Protein AF-A0A1V1NQ96-F1 (afdb_monomer_lite)

Structure (mmCIF, N/CA/C/O backbone):
data_AF-A0A1V1NQ96-F1
#
_entry.id   AF-A0A1V1NQ96-F1
#
loop_
_atom_site.group_PDB
_atom_site.id
_atom_site.type_symbol
_atom_site.label_atom_id
_atom_site.label_alt_id
_atom_site.label_comp_id
_atom_site.label_asym_id
_atom_site.label_entity_id
_atom_site.label_seq_id
_atom_site.pdbx_PDB_ins_code
_atom_site.Cartn_x
_atom_site.Cartn_y
_atom_site.Cartn_z
_atom_site.occupancy
_atom_site.B_iso_or_equiv
_atom_site.auth_seq_id
_atom_site.auth_comp_id
_atom_site.auth_asym_id
_atom_site.auth_atom_id
_atom_site.pdbx_PDB_model_num
ATOM 1 N N . GLU A 1 1 ? 34.947 -6.333 -47.080 1.00 51.53 1 GLU A N 1
ATOM 2 C CA . GLU A 1 1 ? 35.188 -4.931 -46.714 1.00 51.53 1 GLU A CA 1
ATOM 3 C C . GLU A 1 1 ? 33.832 -4.324 -46.442 1.00 51.53 1 GLU A C 1
ATOM 5 O O . GLU A 1 1 ? 33.007 -4.299 -47.349 1.00 51.53 1 GLU A O 1
ATOM 10 N N . ASP A 1 2 ? 33.576 -4.013 -45.178 1.00 55.53 2 ASP A N 1
ATOM 11 C CA . ASP A 1 2 ? 32.461 -3.158 -44.786 1.00 55.53 2 ASP A CA 1
ATOM 12 C C . ASP A 1 2 ? 32.800 -1.741 -45.265 1.00 55.53 2 ASP A C 1
ATOM 14 O O . ASP A 1 2 ? 33.914 -1.268 -45.023 1.00 55.53 2 ASP A O 1
ATOM 18 N N . VAL A 1 3 ? 31.903 -1.128 -46.036 1.00 62.19 3 VAL A N 1
ATOM 19 C CA . VAL A 1 3 ? 32.160 0.176 -46.662 1.00 62.19 3 VAL A CA 1
ATOM 20 C C . VAL A 1 3 ? 32.166 1.308 -45.622 1.00 62.19 3 VAL A C 1
ATOM 22 O O . VAL A 1 3 ? 32.776 2.343 -45.884 1.00 62.19 3 VAL A O 1
ATOM 25 N N . ASP A 1 4 ? 31.658 1.033 -44.412 1.00 65.06 4 ASP A N 1
ATOM 26 C CA . ASP A 1 4 ? 31.426 2.000 -43.331 1.00 65.06 4 ASP A CA 1
ATOM 27 C C . ASP A 1 4 ? 32.180 1.631 -42.035 1.00 65.06 4 ASP A C 1
ATOM 29 O O . ASP A 1 4 ? 31.856 2.085 -40.940 1.00 65.06 4 ASP A O 1
ATOM 33 N N . ALA A 1 5 ? 33.245 0.823 -42.129 1.00 60.41 5 ALA A N 1
ATOM 34 C CA . ALA A 1 5 ? 33.970 0.265 -40.975 1.00 60.41 5 ALA A CA 1
ATOM 35 C C . ALA A 1 5 ? 34.583 1.299 -39.992 1.00 60.41 5 ALA A C 1
ATOM 37 O O . ALA A 1 5 ? 35.095 0.915 -38.938 1.00 60.41 5 A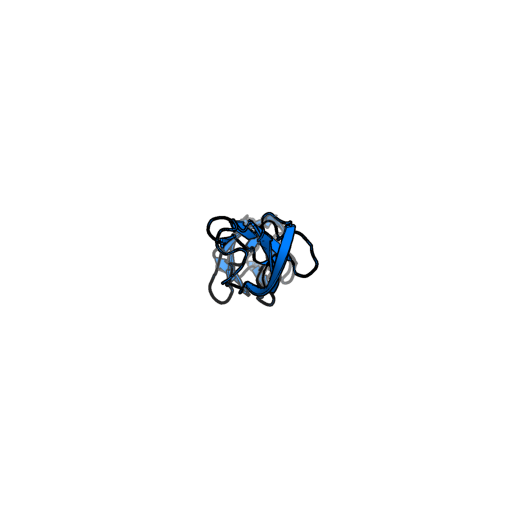LA A O 1
ATOM 38 N N . ASN A 1 6 ? 34.558 2.593 -40.332 1.00 67.44 6 ASN A N 1
ATOM 39 C CA . ASN A 1 6 ? 35.049 3.705 -39.512 1.00 67.44 6 ASN A CA 1
ATOM 40 C C . ASN A 1 6 ? 33.939 4.679 -39.080 1.00 67.44 6 ASN A C 1
ATOM 42 O O . ASN A 1 6 ? 34.246 5.738 -38.519 1.00 67.44 6 ASN A O 1
ATOM 46 N N . ASP A 1 7 ? 32.676 4.342 -39.329 1.00 75.06 7 ASP A N 1
ATOM 47 C CA . ASP A 1 7 ? 31.560 5.203 -38.983 1.00 75.06 7 ASP A CA 1
ATOM 48 C C . ASP A 1 7 ? 31.329 5.217 -37.474 1.00 75.06 7 ASP A C 1
ATOM 50 O O . ASP A 1 7 ? 31.315 4.201 -36.772 1.00 75.06 7 ASP A O 1
ATOM 54 N N . ILE A 1 8 ? 31.162 6.430 -36.953 1.00 82.06 8 ILE A N 1
ATOM 55 C CA . ILE A 1 8 ? 30.761 6.631 -35.565 1.00 82.06 8 ILE A CA 1
ATOM 56 C C . ILE A 1 8 ? 29.252 6.449 -35.510 1.00 82.06 8 ILE A C 1
ATOM 58 O O . ILE A 1 8 ? 28.512 7.310 -35.979 1.00 82.06 8 ILE A O 1
ATOM 62 N N . LEU A 1 9 ? 28.816 5.349 -34.904 1.00 90.69 9 LEU A N 1
ATOM 63 C CA . LEU A 1 9 ? 27.402 5.074 -34.692 1.00 90.69 9 LEU A CA 1
ATOM 64 C C . LEU A 1 9 ? 26.866 5.846 -33.485 1.00 90.69 9 LEU A C 1
ATOM 66 O O . LEU A 1 9 ? 27.439 5.801 -32.391 1.00 90.69 9 LEU A O 1
ATOM 70 N N . THR A 1 10 ? 25.720 6.492 -33.672 1.00 93.06 10 THR A N 1
ATOM 71 C CA . THR A 1 10 ? 24.920 7.048 -32.581 1.00 93.06 10 THR A CA 1
ATOM 72 C C . THR A 1 10 ? 23.837 6.049 -32.200 1.00 93.06 10 THR A C 1
ATOM 74 O O . THR A 1 10 ? 23.111 5.553 -33.056 1.00 93.06 10 THR A O 1
ATOM 77 N N . TYR A 1 11 ? 23.714 5.754 -30.905 1.00 96.12 11 TYR A N 1
ATOM 78 C CA . TYR A 1 11 ? 22.700 4.834 -30.393 1.00 96.12 11 TYR A CA 1
ATOM 79 C C . TYR A 1 11 ? 21.583 5.596 -29.690 1.00 96.12 11 TYR A C 1
ATOM 81 O O . TYR A 1 11 ? 21.837 6.453 -28.843 1.00 96.12 11 TYR A O 1
ATOM 89 N N . THR A 1 12 ? 20.342 5.231 -29.977 1.00 96.94 12 THR A N 1
ATOM 90 C CA . THR A 1 12 ? 19.158 5.722 -29.265 1.00 96.94 12 THR A CA 1
ATOM 91 C C . THR A 1 12 ? 18.282 4.553 -28.832 1.00 96.94 12 THR A C 1
ATOM 93 O O . THR A 1 12 ? 18.395 3.448 -29.363 1.00 96.94 12 THR A O 1
ATOM 96 N N . ALA A 1 13 ? 17.421 4.781 -27.842 1.00 98.19 13 ALA A N 1
ATOM 97 C CA . ALA A 1 13 ? 16.466 3.787 -27.374 1.00 98.19 13 ALA A CA 1
ATOM 98 C C . ALA A 1 13 ? 15.083 4.418 -27.192 1.00 98.19 13 ALA A C 1
ATOM 100 O O . ALA A 1 13 ? 14.955 5.525 -26.668 1.00 98.19 13 ALA A O 1
ATOM 101 N N . THR A 1 14 ? 14.057 3.698 -27.631 1.00 98.50 14 THR A N 1
ATOM 102 C CA . THR A 1 14 ? 12.637 4.061 -27.528 1.00 98.50 14 THR A CA 1
ATOM 103 C C . THR A 1 14 ? 11.829 2.819 -27.168 1.00 98.50 14 THR A C 1
ATOM 105 O O . THR A 1 14 ? 12.359 1.709 -27.132 1.00 98.50 14 THR A O 1
ATOM 108 N N . LEU A 1 15 ? 10.543 2.979 -26.885 1.00 98.44 15 LEU A N 1
ATOM 109 C CA . LEU A 1 15 ? 9.617 1.854 -26.881 1.00 98.44 15 LEU A CA 1
ATOM 110 C C . LEU A 1 15 ? 9.359 1.386 -28.318 1.00 98.44 15 LEU A C 1
ATOM 112 O O . LEU A 1 15 ? 9.429 2.175 -29.259 1.00 98.44 15 LEU A O 1
ATOM 116 N N . THR A 1 16 ? 8.997 0.117 -28.510 1.00 98.19 16 THR A N 1
ATOM 117 C CA . THR A 1 16 ? 8.743 -0.444 -29.856 1.00 98.19 16 THR A CA 1
ATOM 118 C C . THR A 1 16 ? 7.587 0.228 -30.606 1.00 98.19 16 THR A C 1
ATOM 120 O O . THR A 1 16 ? 7.507 0.139 -31.830 1.00 98.19 16 THR A O 1
ATOM 123 N N . ASN A 1 17 ? 6.709 0.942 -29.895 1.00 96.62 17 ASN A N 1
ATOM 124 C CA . ASN A 1 17 ? 5.643 1.767 -30.473 1.00 96.62 17 ASN A CA 1
ATOM 125 C C . ASN A 1 17 ? 6.098 3.191 -30.865 1.00 96.62 17 ASN A C 1
ATOM 127 O O . ASN A 1 17 ? 5.273 3.986 -31.308 1.00 96.62 17 ASN A O 1
ATOM 131 N N . GLY A 1 18 ? 7.384 3.515 -30.700 1.00 95.94 18 GLY A N 1
ATOM 132 C CA . GLY A 1 18 ? 7.978 4.816 -31.009 1.00 95.94 18 GLY A CA 1
ATOM 133 C C . GLY A 1 18 ? 7.888 5.854 -29.885 1.00 95.94 18 GLY A C 1
ATOM 134 O O . GLY A 1 18 ? 8.416 6.953 -30.042 1.00 95.94 18 GLY A O 1
ATOM 135 N N . ASN A 1 19 ? 7.255 5.538 -28.751 1.00 97.81 19 ASN A N 1
ATOM 136 C CA . ASN A 1 19 ? 7.230 6.438 -27.598 1.00 97.81 19 ASN A CA 1
ATOM 137 C C . ASN A 1 19 ? 8.594 6.488 -26.895 1.00 97.81 19 ASN A C 1
ATOM 139 O O . ASN A 1 19 ? 9.413 5.573 -26.997 1.00 97.81 19 ASN A O 1
ATOM 143 N N . VAL A 1 20 ? 8.824 7.554 -26.129 1.00 97.75 20 VAL A N 1
ATOM 144 C CA . VAL A 1 20 ? 10.002 7.659 -25.256 1.00 97.75 20 VAL A CA 1
ATOM 145 C C . VAL A 1 20 ? 9.987 6.577 -24.173 1.00 97.75 20 VAL A C 1
ATOM 147 O O . VAL A 1 20 ? 8.925 6.070 -23.805 1.00 97.75 20 VAL A O 1
ATOM 150 N N . LEU A 1 21 ? 11.171 6.235 -23.658 1.00 98.06 21 LEU A N 1
ATOM 151 C CA . LEU A 1 21 ? 11.293 5.321 -22.523 1.00 98.06 21 LEU A CA 1
ATOM 152 C C . LEU A 1 21 ? 10.560 5.880 -21.284 1.00 98.06 21 LEU A C 1
ATOM 154 O O . LEU A 1 21 ? 10.479 7.104 -21.129 1.00 98.06 21 LEU A O 1
ATOM 158 N N . PRO A 1 22 ? 10.044 5.010 -20.394 1.00 97.38 22 PRO A N 1
ATOM 159 C CA . PRO A 1 22 ? 9.509 5.424 -19.100 1.00 97.38 22 PRO A CA 1
ATOM 160 C C . PRO A 1 22 ? 10.517 6.266 -18.314 1.00 97.38 22 PRO A C 1
ATOM 162 O O . PRO A 1 22 ? 11.721 6.052 -18.419 1.00 97.38 22 PRO A O 1
ATOM 165 N N . ALA A 1 23 ? 10.034 7.190 -17.479 1.00 96.75 23 ALA A N 1
ATOM 166 C CA . ALA A 1 23 ? 10.899 8.129 -16.758 1.00 96.75 23 ALA A CA 1
ATOM 167 C C . ALA A 1 23 ? 11.929 7.448 -15.836 1.00 96.75 23 ALA A C 1
ATOM 169 O O . ALA A 1 23 ? 13.001 8.003 -15.602 1.00 96.75 23 ALA A O 1
ATOM 170 N N . TRP A 1 24 ? 11.623 6.249 -15.334 1.00 97.12 24 TRP A N 1
ATOM 171 C CA . TRP A 1 24 ? 12.531 5.464 -14.502 1.00 97.12 24 TRP A CA 1
ATOM 172 C C . TRP A 1 24 ? 13.632 4.757 -15.299 1.00 97.12 24 TRP A C 1
ATOM 174 O O . TRP A 1 24 ? 14.608 4.333 -14.689 1.00 97.12 24 TRP A O 1
ATOM 184 N N . LEU A 1 25 ? 13.503 4.612 -16.625 1.00 98.31 25 LEU A N 1
ATOM 185 C CA . LEU A 1 25 ? 14.426 3.858 -17.472 1.00 98.31 25 LEU A CA 1
ATOM 186 C C . LEU A 1 25 ? 15.240 4.791 -18.369 1.00 98.31 25 LEU A C 1
ATOM 188 O O . LEU A 1 25 ? 14.721 5.463 -19.258 1.00 98.31 25 LEU A O 1
ATOM 192 N N . THR A 1 26 ? 16.554 4.762 -18.194 1.00 97.94 26 THR A N 1
ATOM 193 C CA . THR A 1 26 ? 17.500 5.553 -18.981 1.00 97.94 26 THR A CA 1
ATOM 194 C C . THR A 1 26 ? 18.389 4.652 -19.824 1.00 97.94 26 THR A C 1
ATOM 196 O O . THR A 1 26 ? 18.815 3.587 -19.379 1.00 97.94 26 THR A O 1
ATOM 199 N N . PHE A 1 27 ? 18.694 5.090 -21.045 1.00 98.19 27 PHE A N 1
ATOM 200 C CA . PHE A 1 27 ? 19.695 4.471 -21.907 1.00 98.19 27 PHE A CA 1
ATOM 201 C C . PHE A 1 27 ? 20.879 5.422 -22.057 1.00 98.19 27 PHE A C 1
ATOM 203 O O . PHE A 1 27 ? 20.690 6.597 -22.365 1.00 98.19 27 PHE A O 1
ATOM 210 N N . THR A 1 28 ? 22.098 4.925 -21.843 1.00 97.50 28 THR A N 1
ATOM 211 C CA . THR A 1 28 ? 23.334 5.698 -22.026 1.00 97.50 28 THR A CA 1
ATOM 212 C C . THR A 1 28 ? 23.986 5.309 -23.357 1.00 97.50 28 THR A C 1
ATOM 214 O O . THR A 1 28 ? 24.604 4.246 -23.421 1.00 97.50 28 THR A O 1
ATOM 217 N N . PRO A 1 29 ? 23.924 6.147 -24.413 1.00 94.38 29 PRO A N 1
ATOM 218 C CA . PRO A 1 29 ? 24.390 5.778 -25.756 1.00 94.38 29 PRO A CA 1
ATOM 219 C C . PRO A 1 29 ? 25.862 5.370 -25.841 1.00 94.38 29 PRO A C 1
ATOM 221 O O . PRO A 1 29 ? 26.209 4.445 -26.566 1.00 94.38 29 PRO A O 1
ATOM 224 N N . ILE A 1 30 ? 26.730 6.038 -25.073 1.00 90.75 30 ILE A N 1
ATOM 225 C CA . ILE A 1 30 ? 28.185 5.828 -25.128 1.00 90.75 30 ILE A CA 1
ATOM 226 C C . ILE A 1 30 ? 28.567 4.461 -24.547 1.00 90.75 30 ILE A C 1
ATOM 228 O O . ILE A 1 30 ? 29.390 3.748 -25.116 1.00 90.75 30 ILE A O 1
ATOM 232 N N . SER A 1 31 ? 27.977 4.089 -23.408 1.00 93.94 31 SER A N 1
ATOM 233 C CA . SER A 1 31 ? 28.243 2.807 -22.743 1.00 93.94 31 SER A CA 1
ATOM 234 C C . SER A 1 31 ? 27.303 1.689 -23.192 1.00 93.94 31 SER A C 1
ATOM 236 O O . SER A 1 31 ? 27.584 0.531 -22.903 1.00 93.94 31 SER A O 1
ATOM 238 N N . ARG A 1 32 ? 26.226 2.022 -23.918 1.00 94.94 32 ARG A N 1
ATOM 239 C CA . ARG A 1 32 ? 25.160 1.112 -24.372 1.00 94.94 32 ARG A CA 1
ATOM 240 C C . ARG A 1 32 ? 24.488 0.352 -23.226 1.00 94.94 32 ARG A C 1
ATOM 242 O O . ARG A 1 32 ? 24.031 -0.773 -23.400 1.00 94.94 32 ARG A O 1
ATOM 249 N N . ASN A 1 33 ? 24.414 0.990 -22.061 1.00 96.62 33 ASN A N 1
ATOM 250 C CA . ASN A 1 33 ? 23.811 0.418 -20.866 1.00 96.62 33 ASN A CA 1
ATOM 251 C C . ASN A 1 33 ? 22.456 1.060 -20.579 1.00 96.62 33 ASN A C 1
ATOM 253 O O . ASN A 1 33 ? 22.284 2.273 -20.738 1.00 96.62 33 ASN A O 1
ATOM 257 N N . PHE A 1 34 ? 21.532 0.238 -20.090 1.00 97.81 34 PHE A N 1
ATOM 258 C CA . PHE A 1 34 ? 20.297 0.686 -19.462 1.00 97.81 34 PHE A CA 1
ATOM 259 C C . PHE A 1 34 ? 20.490 0.799 -17.946 1.00 97.81 34 PHE A C 1
ATOM 261 O O . PHE A 1 34 ? 21.222 0.007 -17.352 1.00 97.81 34 PHE A O 1
ATOM 268 N N . GLY A 1 35 ? 19.838 1.776 -17.322 1.00 96.81 35 GLY A N 1
ATOM 269 C CA . GLY A 1 35 ? 19.820 1.950 -15.871 1.00 96.81 35 GLY A CA 1
ATOM 270 C C . GLY A 1 35 ? 18.522 2.604 -15.415 1.00 96.81 35 GLY A C 1
ATOM 271 O O . GLY A 1 35 ? 17.929 3.382 -16.164 1.00 96.81 35 GLY A O 1
ATOM 272 N N . GLY A 1 36 ? 18.076 2.286 -14.202 1.00 96.06 36 GLY A N 1
ATOM 273 C CA . GLY A 1 36 ? 16.803 2.780 -13.696 1.00 96.06 36 GLY A CA 1
ATOM 274 C C . GLY A 1 36 ? 16.429 2.277 -12.309 1.00 96.06 36 GLY A C 1
ATOM 275 O O . GLY A 1 36 ? 17.127 1.439 -11.740 1.00 96.06 36 GLY A O 1
ATOM 276 N N . THR A 1 37 ? 15.318 2.797 -11.794 1.00 94.88 37 THR A N 1
ATOM 277 C CA . THR A 1 37 ? 14.712 2.423 -10.506 1.00 94.88 37 THR A CA 1
ATOM 278 C C . THR A 1 37 ? 13.199 2.267 -10.700 1.00 94.88 37 THR A C 1
ATOM 280 O O . THR A 1 37 ? 12.468 3.228 -10.445 1.00 94.88 37 THR A O 1
ATOM 283 N N . PRO A 1 38 ? 12.731 1.132 -11.254 1.00 94.69 38 PRO A N 1
ATOM 284 C CA . PRO A 1 38 ? 11.300 0.896 -11.436 1.00 94.69 38 PRO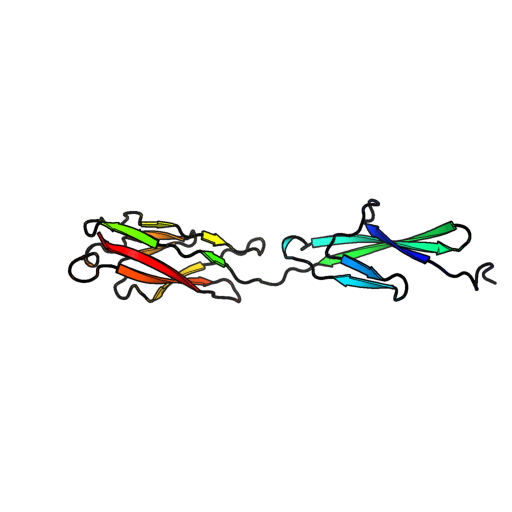 A CA 1
ATOM 285 C C . PRO A 1 38 ? 10.580 0.885 -10.084 1.00 94.69 38 PRO A C 1
ATOM 287 O O . PRO A 1 38 ? 11.164 0.489 -9.073 1.00 94.69 38 PRO A O 1
ATOM 290 N N . LEU A 1 39 ? 9.326 1.324 -10.080 1.00 91.81 39 LEU A N 1
ATOM 291 C CA . LEU A 1 39 ? 8.404 1.177 -8.956 1.00 91.81 39 LEU A CA 1
ATOM 292 C C . LEU A 1 39 ? 7.548 -0.078 -9.145 1.00 91.81 39 LEU A C 1
ATOM 294 O O . LEU A 1 39 ? 7.527 -0.666 -10.226 1.00 91.81 39 LEU A O 1
ATOM 298 N N . ASN A 1 40 ? 6.771 -0.450 -8.129 1.00 89.88 40 ASN A N 1
ATOM 299 C CA . ASN A 1 40 ? 5.827 -1.557 -8.252 1.00 89.88 40 ASN A CA 1
ATOM 300 C C . ASN A 1 40 ? 4.798 -1.329 -9.390 1.00 89.88 40 ASN A C 1
ATOM 302 O O . ASN A 1 40 ? 4.472 -2.241 -10.145 1.00 89.88 40 ASN A O 1
ATOM 306 N N . SER A 1 41 ? 4.400 -0.076 -9.651 1.00 90.81 41 SER A N 1
ATOM 307 C CA . SER A 1 41 ? 3.559 0.271 -10.814 1.00 90.81 41 SER A CA 1
ATOM 308 C C . SER A 1 41 ? 4.206 -0.004 -12.182 1.00 90.81 41 SER A C 1
ATOM 310 O O . SER A 1 41 ? 3.525 0.072 -13.203 1.00 90.81 41 SER A O 1
ATOM 312 N N . ASP A 1 42 ? 5.515 -0.265 -12.218 1.00 93.62 42 ASP A N 1
ATOM 313 C CA . ASP A 1 42 ? 6.284 -0.576 -13.425 1.00 93.62 42 ASP A CA 1
ATOM 314 C C . ASP A 1 42 ? 6.532 -2.084 -13.607 1.00 93.62 42 ASP A C 1
ATOM 316 O O . ASP A 1 42 ? 7.173 -2.480 -14.588 1.00 93.62 42 ASP A O 1
ATOM 320 N N . VAL A 1 43 ? 6.040 -2.930 -12.691 1.00 94.06 43 VAL A N 1
ATOM 321 C CA . VAL A 1 43 ? 6.089 -4.392 -12.815 1.00 94.06 43 VAL A CA 1
ATOM 322 C C . VAL A 1 43 ? 5.406 -4.828 -14.110 1.00 94.06 43 VAL A C 1
ATOM 324 O O . VAL A 1 43 ? 4.318 -4.376 -14.464 1.00 94.06 43 VAL A O 1
ATOM 327 N N . GLY A 1 44 ? 6.060 -5.732 -14.841 1.00 94.44 44 GLY A N 1
ATOM 328 C CA . GLY A 1 44 ? 5.572 -6.227 -16.123 1.00 94.44 44 GLY A CA 1
ATOM 329 C C . GLY A 1 44 ? 6.643 -6.233 -17.205 1.00 94.44 44 GLY A C 1
ATOM 330 O O . GLY A 1 44 ? 7.828 -6.440 -16.945 1.00 94.44 44 GLY A O 1
ATOM 331 N N . VAL A 1 45 ? 6.224 -6.071 -18.462 1.00 96.75 45 VAL A N 1
ATOM 332 C CA . VAL A 1 45 ? 7.116 -6.167 -19.626 1.00 96.75 45 VAL A CA 1
ATOM 333 C C . VAL A 1 45 ? 7.162 -4.849 -20.387 1.00 96.75 45 VAL A C 1
ATOM 335 O O . VAL A 1 45 ? 6.147 -4.371 -20.890 1.00 96.75 45 VAL A O 1
ATOM 338 N N . VAL A 1 46 ? 8.369 -4.316 -20.557 1.00 97.50 46 VAL A N 1
ATOM 339 C CA . VAL A 1 46 ? 8.659 -3.158 -21.404 1.00 97.50 46 VAL A CA 1
ATOM 340 C C . VAL A 1 46 ? 9.273 -3.644 -22.713 1.00 97.50 46 VAL A C 1
ATOM 342 O O . VAL A 1 46 ? 10.312 -4.301 -22.718 1.00 97.50 46 VAL A O 1
ATOM 345 N N . SER A 1 47 ? 8.639 -3.325 -23.842 1.00 98.19 47 SER A N 1
ATOM 346 C CA . SER A 1 47 ? 9.181 -3.630 -25.173 1.00 98.19 47 SER A CA 1
ATOM 347 C C . SER A 1 47 ? 10.009 -2.452 -25.680 1.00 98.19 47 SER A C 1
ATOM 349 O O . SER A 1 47 ? 9.467 -1.368 -25.906 1.00 98.19 47 SER A O 1
ATOM 351 N N . ILE A 1 48 ? 11.311 -2.664 -25.859 1.00 98.50 48 ILE A N 1
ATOM 352 C CA . ILE A 1 48 ? 12.304 -1.629 -26.159 1.00 98.50 48 ILE A CA 1
ATOM 353 C C . ILE A 1 48 ? 12.860 -1.841 -27.563 1.00 98.50 48 ILE A C 1
ATOM 355 O O . ILE A 1 48 ? 13.172 -2.967 -27.939 1.00 98.50 48 ILE A O 1
ATOM 359 N N . ARG A 1 49 ? 13.031 -0.741 -28.296 1.00 98.50 49 ARG A N 1
ATOM 360 C CA . ARG A 1 49 ? 13.756 -0.656 -29.562 1.00 98.50 49 ARG A CA 1
ATOM 361 C C . ARG A 1 49 ? 15.047 0.124 -29.370 1.00 98.50 49 ARG A C 1
ATOM 363 O O . ARG A 1 49 ? 15.000 1.286 -28.963 1.00 98.50 49 ARG A O 1
ATOM 370 N N . VAL A 1 50 ? 16.182 -0.468 -29.728 1.00 98.25 50 VAL A N 1
ATOM 371 C CA . VAL A 1 50 ? 17.466 0.242 -29.841 1.00 98.25 50 VAL A CA 1
ATOM 372 C C . VAL A 1 50 ? 17.746 0.503 -31.310 1.00 98.25 50 VAL A C 1
ATOM 374 O O . VAL A 1 50 ? 17.651 -0.408 -32.123 1.00 98.25 50 VAL A O 1
ATOM 377 N N . THR A 1 51 ? 18.083 1.745 -31.649 1.00 97.12 51 THR A N 1
ATOM 378 C CA . THR A 1 51 ? 18.409 2.167 -33.017 1.00 97.12 51 THR A CA 1
ATOM 379 C C . THR A 1 51 ? 19.862 2.615 -33.070 1.00 97.12 51 THR A C 1
ATOM 381 O O . THR A 1 51 ? 20.275 3.439 -32.252 1.00 97.12 51 THR A O 1
ATOM 384 N N . ALA A 1 52 ? 20.626 2.068 -34.011 1.00 96.19 52 ALA A N 1
ATOM 385 C CA . ALA A 1 52 ? 21.957 2.538 -34.368 1.00 96.19 52 ALA A CA 1
ATOM 386 C C . ALA A 1 52 ? 21.853 3.319 -35.679 1.00 96.19 52 ALA A C 1
ATOM 388 O O . ALA A 1 52 ? 21.307 2.800 -36.650 1.00 96.19 52 ALA A O 1
ATOM 389 N N . GLU A 1 53 ? 22.353 4.549 -35.683 1.00 94.69 53 GLU A N 1
ATOM 390 C CA . GLU A 1 53 ? 22.362 5.453 -36.835 1.00 94.69 53 GLU A CA 1
ATOM 391 C C . GLU A 1 53 ? 23.808 5.821 -37.181 1.00 94.69 53 GLU A C 1
ATOM 393 O O . GLU A 1 53 ? 24.599 6.133 -36.281 1.00 94.69 53 GLU A O 1
ATOM 398 N N . ASP A 1 54 ? 24.158 5.745 -38.463 1.00 91.38 54 ASP A N 1
ATOM 399 C CA . ASP A 1 54 ? 25.459 6.173 -38.980 1.00 91.38 54 ASP A CA 1
ATOM 400 C C . ASP A 1 54 ? 25.500 7.689 -39.274 1.00 91.38 54 ASP A C 1
ATOM 402 O O . ASP A 1 54 ? 24.556 8.432 -39.004 1.00 91.38 54 ASP A O 1
ATOM 406 N N . GLN A 1 55 ? 26.614 8.192 -39.817 1.00 86.00 55 GLN A N 1
ATOM 407 C CA . GLN A 1 55 ? 26.738 9.623 -40.147 1.00 86.00 55 GLN A CA 1
ATOM 408 C C . GLN A 1 55 ? 25.977 10.023 -41.422 1.00 86.00 55 GLN A C 1
ATOM 410 O O . GLN A 1 55 ? 25.786 11.216 -41.679 1.00 86.00 55 GLN A O 1
ATOM 415 N N . SER A 1 56 ? 25.547 9.037 -42.205 1.00 86.38 56 SER A N 1
ATOM 416 C CA . SER A 1 56 ? 24.734 9.187 -43.411 1.00 86.38 56 SER A CA 1
ATOM 417 C C . SER A 1 56 ? 23.229 9.144 -43.109 1.00 86.38 56 SER A C 1
ATOM 419 O O . SER A 1 56 ? 22.424 9.326 -44.025 1.00 86.38 56 SER A O 1
ATOM 421 N N . VAL A 1 57 ? 22.850 9.009 -41.827 1.00 84.19 57 VAL A N 1
ATOM 422 C CA . VAL A 1 57 ? 21.467 8.931 -41.325 1.00 84.19 57 VAL A CA 1
ATOM 423 C C . VAL A 1 57 ? 20.766 7.630 -41.759 1.00 84.19 57 VAL A C 1
ATOM 425 O O . VAL A 1 57 ? 19.537 7.526 -41.735 1.00 84.19 57 VAL A O 1
ATOM 428 N N . GLU A 1 58 ? 21.527 6.604 -42.149 1.00 90.19 58 GLU A N 1
ATOM 429 C CA . GLU A 1 58 ? 20.990 5.252 -42.285 1.00 90.19 58 GLU A CA 1
ATOM 430 C C . GLU A 1 58 ? 20.925 4.599 -40.905 1.00 90.19 58 GLU A C 1
ATOM 432 O O . GLU A 1 58 ? 21.806 4.777 -40.061 1.00 90.19 58 GLU A O 1
ATOM 437 N N . SER A 1 59 ? 19.845 3.859 -40.646 1.00 94.00 59 SER A N 1
ATOM 438 C CA . SER A 1 59 ? 19.624 3.249 -39.340 1.00 94.00 59 SER A CA 1
ATOM 439 C C . SER A 1 59 ? 19.211 1.790 -39.424 1.00 94.00 59 SER A C 1
ATOM 441 O O . SER A 1 59 ? 18.486 1.354 -40.321 1.00 94.00 59 SER A O 1
ATOM 443 N N . VAL A 1 60 ? 19.658 1.036 -38.426 1.00 95.81 60 VAL A N 1
ATOM 444 C CA . VAL A 1 60 ? 19.197 -0.317 -38.125 1.00 95.81 60 VAL A CA 1
ATOM 445 C C . VAL A 1 60 ? 18.679 -0.339 -36.694 1.00 95.81 60 VAL A C 1
ATOM 447 O O . VAL A 1 60 ? 19.156 0.403 -35.834 1.00 95.81 60 VAL A O 1
ATOM 450 N N . SER A 1 61 ? 17.689 -1.184 -36.427 1.00 97.19 61 SER A N 1
ATOM 451 C CA . SER A 1 61 ? 17.132 -1.325 -35.086 1.00 97.19 61 SER A CA 1
ATOM 452 C C . SER A 1 61 ? 16.922 -2.780 -34.714 1.00 97.19 61 SER A C 1
ATOM 454 O O . SER A 1 61 ? 16.756 -3.627 -35.593 1.00 97.19 61 SER A O 1
ATOM 456 N N . ASP A 1 62 ? 16.935 -3.038 -33.413 1.00 98.06 62 ASP A N 1
ATOM 457 C CA . ASP A 1 62 ? 16.596 -4.329 -32.831 1.00 98.06 62 ASP A CA 1
ATOM 458 C C . ASP A 1 62 ? 15.681 -4.131 -31.620 1.00 98.06 62 ASP A C 1
ATOM 460 O O . ASP A 1 62 ? 15.785 -3.128 -30.899 1.00 98.06 62 ASP A O 1
ATOM 464 N N . ASP A 1 63 ? 14.788 -5.096 -31.421 1.00 98.25 63 ASP A N 1
ATOM 465 C CA . ASP A 1 63 ? 13.744 -5.052 -30.405 1.00 98.25 63 ASP A CA 1
ATOM 466 C C . ASP A 1 63 ? 13.989 -6.142 -29.358 1.00 98.25 63 ASP A C 1
ATOM 468 O O . ASP A 1 63 ? 14.238 -7.304 -29.682 1.00 98.25 63 ASP A O 1
ATOM 472 N N . PHE A 1 64 ? 13.854 -5.791 -28.081 1.00 97.94 64 PHE A N 1
ATOM 473 C CA . PHE A 1 64 ? 13.906 -6.760 -26.989 1.00 97.94 64 PHE A CA 1
ATOM 474 C C . PHE A 1 64 ? 12.898 -6.426 -25.888 1.00 97.94 64 PHE A C 1
ATOM 476 O O . PHE A 1 64 ? 12.368 -5.317 -25.798 1.00 97.94 64 PHE A O 1
ATOM 483 N N . SER A 1 65 ? 12.629 -7.410 -25.032 1.00 97.94 65 SER A N 1
ATOM 484 C CA . SER A 1 65 ? 11.756 -7.252 -23.870 1.00 97.94 65 SER A CA 1
ATOM 485 C C . SER A 1 65 ? 12.579 -7.142 -22.591 1.00 97.94 65 SER A C 1
ATOM 487 O O . SER A 1 65 ? 13.407 -8.006 -22.305 1.00 97.94 65 SER A O 1
ATOM 489 N N . LEU A 1 66 ? 12.322 -6.096 -21.811 1.00 97.44 66 LEU A N 1
ATOM 490 C CA . LEU A 1 66 ? 12.786 -5.953 -20.437 1.00 97.44 66 LEU A CA 1
ATOM 491 C C . LEU A 1 66 ? 11.645 -6.351 -19.499 1.00 97.44 66 LEU A C 1
ATOM 493 O O . LEU A 1 66 ? 10.596 -5.710 -19.499 1.00 97.44 66 LEU A O 1
ATOM 497 N N . THR A 1 67 ? 11.847 -7.400 -18.706 1.00 96.50 67 THR A N 1
ATOM 498 C CA . THR A 1 67 ? 10.893 -7.807 -17.669 1.00 96.50 67 THR A CA 1
ATOM 499 C C . THR A 1 67 ? 11.287 -7.181 -16.338 1.00 96.50 67 THR A C 1
ATOM 501 O O . THR A 1 67 ? 12.385 -7.431 -15.840 1.00 96.50 67 THR A O 1
ATOM 504 N N . VAL A 1 68 ? 10.384 -6.392 -15.764 1.00 95.69 68 VAL A N 1
ATOM 505 C CA . VAL A 1 68 ? 10.445 -5.930 -14.378 1.00 95.69 68 VAL A CA 1
ATOM 506 C C . VAL A 1 68 ? 9.697 -6.956 -13.538 1.00 95.69 68 VAL A C 1
ATOM 508 O O . VAL A 1 68 ? 8.501 -7.177 -13.734 1.00 95.69 68 VAL A O 1
ATOM 511 N N . ILE A 1 69 ? 10.428 -7.633 -12.658 1.00 93.25 69 ILE A N 1
ATOM 512 C CA . ILE A 1 69 ? 9.862 -8.616 -11.735 1.00 93.25 69 ILE A CA 1
ATOM 513 C C . ILE A 1 69 ? 9.415 -7.916 -10.460 1.00 93.25 69 ILE A C 1
ATOM 515 O O . ILE A 1 69 ? 10.119 -7.026 -9.983 1.00 93.25 69 ILE A O 1
ATOM 519 N N . ASN A 1 70 ? 8.269 -8.332 -9.923 1.00 91.62 70 ASN A N 1
ATOM 520 C CA . ASN A 1 70 ? 7.851 -7.851 -8.618 1.00 91.62 70 ASN A CA 1
ATOM 521 C C . ASN A 1 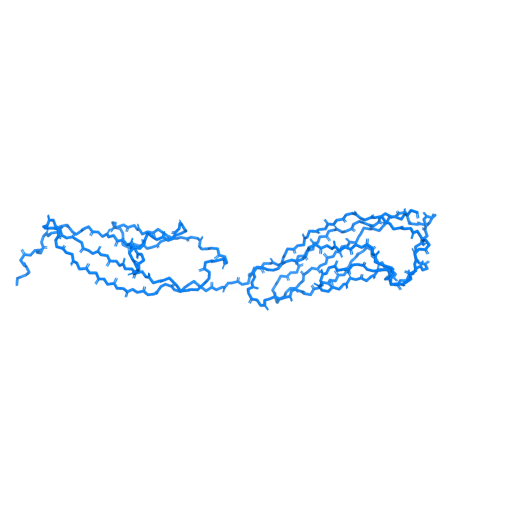70 ? 8.740 -8.435 -7.509 1.00 91.62 70 ASN A C 1
ATOM 523 O O . ASN A 1 70 ? 9.223 -9.567 -7.629 1.00 91.62 70 ASN A O 1
ATOM 527 N N . VAL A 1 71 ? 8.935 -7.664 -6.446 1.00 91.94 71 VAL A N 1
ATOM 528 C CA . VAL A 1 71 ? 9.542 -8.077 -5.180 1.00 91.94 71 VAL A CA 1
ATOM 529 C C . VAL A 1 71 ? 8.562 -7.671 -4.094 1.00 91.94 71 VAL A C 1
ATOM 531 O O . VAL A 1 71 ? 8.041 -6.572 -4.177 1.00 91.94 71 VAL A O 1
ATOM 534 N N . ASN A 1 72 ? 8.350 -8.538 -3.104 1.00 92.69 72 ASN A N 1
ATOM 535 C CA . ASN A 1 72 ? 7.437 -8.240 -2.010 1.00 92.69 72 ASN A CA 1
ATOM 536 C C . ASN A 1 72 ? 7.854 -6.925 -1.332 1.00 92.69 72 ASN A C 1
ATOM 538 O O . ASN A 1 72 ? 9.009 -6.752 -0.928 1.00 92.69 72 ASN A O 1
ATOM 542 N N . ASP A 1 73 ? 6.910 -6.012 -1.222 1.00 93.62 73 ASP A N 1
ATOM 543 C CA . ASP A 1 73 ? 6.984 -4.757 -0.509 1.00 93.62 73 ASP A CA 1
ATOM 544 C C . ASP A 1 73 ? 6.203 -4.888 0.805 1.00 93.62 73 ASP A C 1
ATOM 546 O O . ASP A 1 73 ? 5.363 -5.760 0.954 1.00 93.62 73 ASP A O 1
ATOM 550 N N . ALA A 1 74 ? 6.500 -4.056 1.803 1.00 95.44 74 ALA A N 1
ATOM 551 C CA . ALA A 1 74 ? 5.778 -4.137 3.071 1.00 95.44 74 ALA A CA 1
ATOM 552 C C . ALA A 1 74 ? 4.376 -3.499 2.968 1.00 95.44 74 ALA A C 1
ATOM 554 O O . ALA A 1 74 ? 4.259 -2.422 2.364 1.00 95.44 74 ALA A O 1
ATOM 555 N N . PRO A 1 75 ? 3.367 -4.031 3.686 1.00 97.38 75 PRO A N 1
ATOM 556 C CA . PRO A 1 75 ? 2.075 -3.380 3.826 1.00 97.38 75 PRO A CA 1
ATOM 557 C C . PRO A 1 75 ? 2.217 -2.002 4.481 1.00 97.38 75 PRO A C 1
ATOM 559 O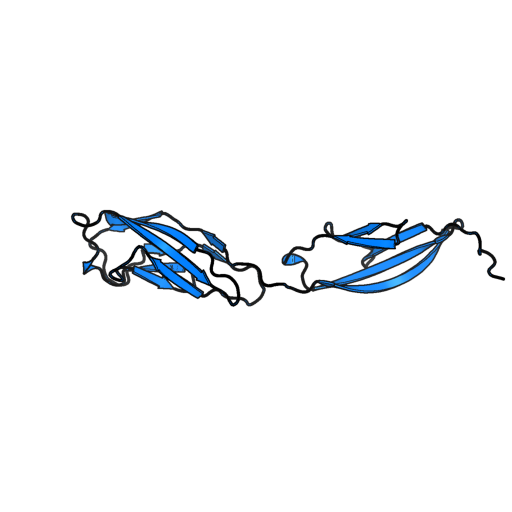 O . PRO A 1 75 ? 3.149 -1.723 5.240 1.00 97.38 75 PRO A O 1
ATOM 562 N N . THR A 1 76 ? 1.248 -1.125 4.265 1.00 96.81 76 THR A N 1
ATOM 563 C CA . THR A 1 76 ? 1.134 0.149 4.973 1.00 96.81 76 THR A CA 1
ATOM 564 C C . THR A 1 76 ? -0.116 0.171 5.835 1.00 96.81 76 THR A C 1
ATOM 566 O O . THR A 1 76 ? -1.161 -0.363 5.468 1.00 96.81 76 THR A O 1
ATOM 569 N N . ILE A 1 77 ? 0.007 0.796 7.004 1.00 98.06 77 ILE A N 1
ATOM 570 C CA . ILE A 1 77 ? -1.088 1.041 7.941 1.00 98.06 77 ILE A CA 1
ATOM 571 C C . ILE A 1 77 ? -1.135 2.546 8.172 1.00 98.06 77 ILE A C 1
ATOM 573 O O . ILE A 1 77 ? -0.092 3.164 8.387 1.00 98.06 77 ILE A O 1
ATOM 577 N N . GLU A 1 78 ? -2.329 3.123 8.136 1.00 97.50 78 GLU A N 1
ATOM 578 C CA . GLU A 1 78 ? -2.576 4.484 8.603 1.00 97.50 78 GLU A CA 1
ATOM 579 C C . GLU A 1 78 ? -3.427 4.408 9.871 1.00 97.50 78 GLU A C 1
ATOM 581 O O . GLU A 1 78 ? -4.653 4.282 9.811 1.00 97.50 78 GLU A O 1
ATOM 586 N N . GLY A 1 79 ? -2.765 4.432 11.029 1.00 95.00 79 GLY A N 1
ATOM 587 C CA . GLY A 1 79 ? -3.432 4.508 12.321 1.00 95.00 79 GLY A CA 1
ATOM 588 C C . GLY A 1 79 ? -4.237 5.800 12.485 1.00 95.00 79 GLY A C 1
ATOM 589 O O . GLY A 1 79 ? -3.935 6.830 11.881 1.00 95.00 79 GLY A O 1
ATOM 590 N N . ASP A 1 80 ? -5.264 5.759 13.333 1.00 98.00 80 ASP A N 1
ATOM 591 C CA . ASP A 1 80 ? -6.146 6.905 13.572 1.00 98.00 80 ASP A CA 1
ATOM 592 C C . ASP A 1 80 ? -6.572 6.996 15.047 1.00 98.00 80 ASP A C 1
ATOM 594 O O . ASP A 1 80 ? -6.257 6.138 15.879 1.00 98.00 80 ASP A O 1
ATOM 598 N N . THR A 1 81 ? -7.264 8.078 15.397 1.00 98.62 81 THR A N 1
ATOM 599 C CA . THR A 1 81 ? -7.835 8.313 16.718 1.00 98.62 81 THR A CA 1
ATOM 600 C C . THR A 1 81 ? -9.355 8.385 16.658 1.00 98.62 81 THR A C 1
ATOM 602 O O . THR A 1 81 ? -9.933 9.276 16.039 1.00 98.62 81 THR A O 1
ATOM 605 N N . PHE A 1 82 ? -10.010 7.509 17.413 1.00 98.62 82 PHE A N 1
ATOM 606 C CA . PHE A 1 82 ? -11.461 7.437 17.527 1.00 98.62 82 PHE A CA 1
ATOM 607 C C . PHE A 1 82 ? -11.949 7.883 18.909 1.00 98.62 82 PHE A C 1
ATOM 609 O O . PHE A 1 82 ? -11.182 8.060 19.862 1.00 98.62 82 PHE A O 1
ATOM 616 N N . SER A 1 83 ? -13.258 8.098 19.017 1.00 98.38 83 SER A N 1
ATOM 617 C CA . SER A 1 83 ? -13.954 8.314 20.288 1.00 98.38 83 SER A CA 1
ATOM 618 C C . SER A 1 83 ? -15.128 7.352 20.382 1.00 98.38 83 SER A C 1
ATOM 620 O O . SER A 1 83 ? -15.882 7.211 19.418 1.00 98.38 83 SER A O 1
ATOM 622 N N . LEU A 1 84 ? -15.284 6.703 21.530 1.00 98.62 84 LEU A N 1
ATOM 623 C CA . LEU A 1 84 ? -16.267 5.654 21.747 1.00 98.62 84 LEU A CA 1
ATOM 624 C C . LEU A 1 84 ? -16.952 5.836 23.107 1.00 98.62 84 LEU A C 1
ATOM 626 O O . LEU A 1 84 ? -16.270 5.835 24.129 1.00 98.62 84 LEU A O 1
ATOM 630 N N . PRO A 1 85 ? -18.292 5.921 23.156 1.00 98.62 85 PRO A N 1
ATOM 631 C CA . PRO A 1 85 ? -19.008 5.941 24.423 1.00 98.62 85 PRO A CA 1
ATOM 632 C C . PRO A 1 85 ? -18.774 4.669 25.243 1.00 98.62 85 PRO A C 1
ATOM 634 O O . PRO A 1 85 ? -18.906 3.568 24.697 1.00 98.62 85 PRO A O 1
ATOM 637 N N . GLU A 1 86 ? -18.518 4.796 26.546 1.00 98.19 86 GLU A N 1
ATOM 638 C CA . GLU A 1 86 ? -18.258 3.647 27.438 1.00 98.19 86 GLU A CA 1
ATOM 639 C C . GLU A 1 86 ? -19.415 2.629 27.458 1.00 98.19 86 GLU A C 1
ATOM 641 O O . GLU A 1 86 ? -19.242 1.422 27.590 1.00 98.19 86 GLU A O 1
ATOM 646 N N . ASN A 1 87 ? -20.640 3.100 27.228 1.00 97.69 87 ASN A N 1
ATOM 647 C CA . ASN A 1 87 ? -21.840 2.270 27.254 1.00 97.69 87 ASN A CA 1
ATOM 648 C C . ASN A 1 87 ? -22.134 1.537 25.931 1.00 97.69 87 ASN A C 1
ATOM 650 O O . ASN A 1 87 ? -23.189 0.894 25.814 1.00 97.69 87 ASN A O 1
ATOM 654 N N . SER A 1 88 ? -21.217 1.606 24.959 1.00 98.50 88 SER A N 1
ATOM 655 C CA . SER A 1 88 ? -21.329 0.937 23.660 1.00 98.50 88 SER A CA 1
ATOM 656 C C . SER A 1 88 ? -21.601 -0.565 23.813 1.00 98.50 88 SER A C 1
ATOM 658 O O . SER A 1 88 ? -21.245 -1.204 24.804 1.00 98.50 88 SER A O 1
ATOM 660 N N . ASN A 1 89 ? -22.338 -1.147 22.869 1.00 98.69 89 ASN A N 1
ATOM 661 C CA . ASN A 1 89 ? -22.665 -2.572 22.905 1.00 98.69 89 ASN A CA 1
ATOM 662 C C . ASN A 1 89 ? -21.617 -3.375 22.131 1.00 98.69 89 ASN A C 1
ATOM 664 O O . ASN A 1 89 ? -20.959 -2.839 21.244 1.00 98.69 89 ASN A O 1
ATOM 668 N N . ASN A 1 90 ? -21.502 -4.673 22.419 1.00 98.69 90 ASN A N 1
ATOM 669 C CA . ASN A 1 90 ? -20.695 -5.568 21.589 1.00 98.69 90 ASN A CA 1
ATOM 670 C C . ASN A 1 90 ? -21.202 -5.501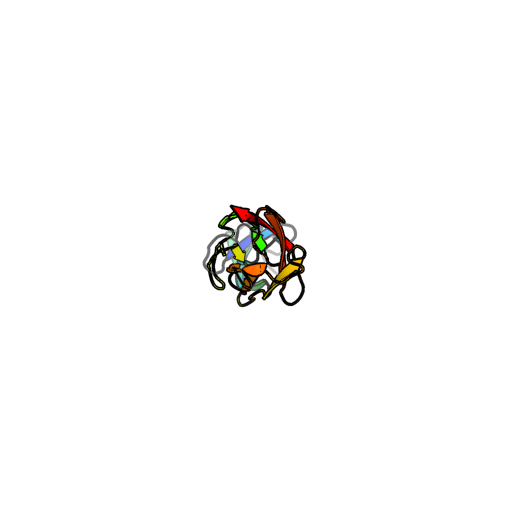 20.139 1.00 98.69 90 ASN A C 1
ATOM 672 O O . ASN A 1 90 ? -22.412 -5.476 19.895 1.00 98.69 90 ASN A O 1
ATOM 676 N N . GLY A 1 91 ? -20.273 -5.453 19.192 1.00 98.38 91 GLY A N 1
ATOM 677 C CA . GLY A 1 91 ? -20.523 -5.244 17.772 1.00 98.38 91 GLY A CA 1
ATOM 678 C C . GLY A 1 91 ? -20.713 -3.781 17.360 1.00 98.38 91 GLY A C 1
ATOM 679 O O . GLY A 1 91 ? -20.895 -3.525 16.173 1.00 98.38 91 GLY A O 1
ATOM 680 N N . THR A 1 92 ? -20.678 -2.809 18.283 1.00 98.75 92 THR A N 1
ATOM 681 C CA . THR A 1 92 ? -20.642 -1.388 17.901 1.00 98.75 92 THR A CA 1
ATOM 682 C C . THR A 1 92 ? -19.372 -1.112 17.092 1.00 98.75 92 THR A C 1
ATOM 684 O O . THR A 1 92 ? -18.275 -1.443 17.540 1.00 98.75 92 THR A O 1
ATOM 687 N N . ALA A 1 93 ? -19.520 -0.489 15.920 1.00 98.62 93 ALA A N 1
ATOM 688 C CA . ALA A 1 93 ? -18.395 -0.012 15.122 1.00 98.62 93 ALA A CA 1
ATOM 689 C C . ALA A 1 93 ? -17.713 1.174 15.816 1.00 98.62 93 ALA A C 1
ATOM 691 O O . ALA A 1 93 ? -18.385 2.127 16.219 1.00 98.62 93 ALA A O 1
ATOM 692 N N . VAL A 1 94 ? -16.390 1.101 15.950 1.00 98.62 94 VAL A N 1
ATOM 693 C CA . VAL A 1 94 ? -15.548 2.162 16.518 1.00 98.62 94 VAL A CA 1
ATOM 694 C C . VAL A 1 94 ? -15.050 3.087 15.411 1.00 98.62 94 VAL A C 1
ATOM 696 O O . VAL A 1 94 ? -15.113 4.308 15.541 1.00 98.62 94 VAL A O 1
ATOM 699 N N . GLY A 1 95 ? -14.584 2.494 14.316 1.00 97.94 95 GLY A N 1
ATOM 700 C CA . GLY A 1 95 ? -13.961 3.179 13.194 1.00 97.94 95 GLY A CA 1
ATOM 701 C C . GLY A 1 95 ? -13.261 2.178 12.284 1.00 97.94 95 GLY A C 1
ATOM 702 O O . GLY A 1 95 ? -13.367 0.971 12.496 1.00 97.94 95 GLY A O 1
ATOM 703 N N . SER A 1 96 ? -12.547 2.688 11.292 1.00 98.00 96 SER A N 1
ATOM 704 C CA . SER A 1 96 ? -11.807 1.896 10.312 1.00 98.00 96 SER A CA 1
ATOM 705 C C . SER A 1 96 ? -10.460 2.557 10.055 1.00 98.00 96 SER A C 1
ATOM 707 O O . SER A 1 96 ? -10.419 3.778 9.891 1.00 98.00 96 SER A O 1
ATOM 709 N N . ILE A 1 97 ? -9.385 1.779 9.995 1.00 98.12 97 ILE A N 1
ATOM 710 C CA . ILE A 1 97 ? -8.064 2.261 9.568 1.00 98.12 97 ILE A CA 1
ATOM 711 C C . ILE A 1 97 ? -7.786 1.875 8.117 1.00 98.12 97 ILE A C 1
ATOM 713 O O . ILE A 1 97 ? -8.333 0.892 7.621 1.00 98.12 97 ILE A O 1
ATOM 717 N N . SER A 1 98 ? -6.918 2.625 7.438 1.00 97.06 98 SER A N 1
ATOM 718 C CA . SER A 1 98 ? -6.454 2.235 6.105 1.00 97.06 98 SER A CA 1
ATOM 719 C C . SER A 1 98 ? -5.343 1.196 6.238 1.00 97.06 98 SER A C 1
ATOM 721 O O . SER A 1 98 ? -4.333 1.456 6.894 1.00 97.06 98 SER A O 1
ATOM 723 N N . VAL A 1 99 ? -5.500 0.052 5.575 1.00 96.69 99 VAL A N 1
ATOM 724 C CA . VAL A 1 99 ? -4.428 -0.928 5.361 1.00 96.69 99 VAL A CA 1
ATOM 725 C C . VAL A 1 99 ? -4.307 -1.171 3.864 1.00 96.69 99 VAL A C 1
ATOM 727 O O . VAL A 1 99 ? -5.312 -1.409 3.194 1.00 96.69 99 VAL A O 1
ATOM 730 N N . ASN A 1 100 ? -3.097 -1.065 3.322 1.00 94.75 100 ASN A N 1
ATOM 731 C CA . ASN A 1 100 ? -2.857 -1.244 1.895 1.00 94.75 100 ASN A CA 1
ATOM 732 C C . ASN A 1 100 ? -1.586 -2.050 1.653 1.00 94.75 100 ASN A C 1
ATOM 734 O O . ASN A 1 100 ? -0.582 -1.831 2.318 1.00 94.75 100 ASN A O 1
ATOM 738 N N . ASP A 1 101 ? -1.614 -2.897 0.634 1.00 95.00 101 ASP A N 1
ATOM 739 C CA . ASP A 1 101 ? -0.415 -3.478 0.049 1.00 95.00 101 ASP A CA 1
ATOM 740 C C . ASP A 1 101 ? -0.325 -3.062 -1.422 1.00 95.00 101 ASP A C 1
ATOM 742 O O . ASP A 1 101 ? -1.350 -2.881 -2.088 1.00 95.00 101 ASP A O 1
ATOM 746 N N . GLN A 1 102 ? 0.883 -2.790 -1.909 1.00 92.88 102 GLN A N 1
ATOM 747 C CA . GLN A 1 102 ? 1.069 -2.436 -3.312 1.00 92.88 102 GLN A CA 1
ATOM 748 C C . GLN A 1 102 ? 1.210 -3.677 -4.197 1.00 92.88 102 GLN A C 1
ATOM 750 O O . GLN A 1 102 ? 0.921 -3.592 -5.393 1.00 92.88 102 GLN A O 1
ATOM 755 N N . ASP A 1 103 ? 1.592 -4.819 -3.635 1.00 92.50 103 ASP A N 1
ATOM 756 C CA . ASP A 1 103 ? 1.787 -6.052 -4.374 1.00 92.50 103 ASP A CA 1
ATOM 757 C C . ASP A 1 103 ? 0.467 -6.615 -4.895 1.00 92.50 103 ASP A C 1
ATOM 759 O O . ASP A 1 103 ? -0.495 -6.866 -4.167 1.00 92.50 103 ASP A O 1
ATOM 763 N N . GLU A 1 104 ? 0.403 -6.821 -6.213 1.00 85.88 104 GLU A N 1
ATOM 764 C CA . GLU A 1 104 ? -0.825 -7.278 -6.852 1.00 85.88 104 GLU A CA 1
ATOM 765 C C . GLU A 1 104 ? -1.234 -8.666 -6.338 1.00 85.88 104 GLU A C 1
ATOM 767 O O . GLU A 1 104 ? -0.575 -9.676 -6.596 1.00 85.88 104 GLU A O 1
ATOM 772 N N . GLY A 1 105 ? -2.385 -8.713 -5.666 1.00 86.12 105 GLY A N 1
ATOM 773 C CA . GLY A 1 105 ? -2.953 -9.947 -5.134 1.00 86.12 105 GLY A CA 1
ATOM 774 C C . GLY A 1 105 ? -2.409 -10.354 -3.767 1.00 86.12 105 GLY A C 1
ATOM 775 O O . GLY A 1 105 ? -2.861 -11.385 -3.262 1.00 86.12 105 GLY A O 1
ATOM 776 N N . ASP A 1 106 ? -1.512 -9.565 -3.169 1.00 91.31 106 ASP A N 1
ATOM 777 C CA . ASP A 1 106 ? -1.191 -9.697 -1.753 1.00 91.31 106 ASP A CA 1
ATOM 778 C C . ASP A 1 106 ? -2.260 -8.990 -0.912 1.00 91.31 106 ASP A C 1
ATOM 780 O O . ASP A 1 106 ? -2.705 -7.881 -1.219 1.00 91.31 106 ASP A O 1
ATOM 784 N N . VAL A 1 107 ? -2.745 -9.683 0.113 1.00 92.25 107 VAL A N 1
ATOM 785 C CA . VAL A 1 107 ? -3.758 -9.168 1.033 1.00 92.25 107 VAL A CA 1
ATOM 786 C C . VAL A 1 107 ? -3.230 -9.405 2.442 1.00 92.25 107 VAL A C 1
ATOM 788 O O . VAL A 1 107 ? -3.199 -10.561 2.883 1.00 92.25 107 VAL A O 1
ATOM 791 N N . PRO A 1 108 ? -2.827 -8.343 3.157 1.00 96.75 108 PRO A N 1
ATOM 792 C CA . PRO A 1 108 ? -2.240 -8.489 4.473 1.00 96.75 108 PRO A CA 1
ATOM 793 C C . PRO A 1 108 ? -3.291 -8.938 5.487 1.00 96.75 108 PRO A C 1
ATOM 795 O O . PRO A 1 108 ? -4.456 -8.545 5.438 1.00 96.75 108 PRO A O 1
ATOM 798 N N . THR A 1 109 ? -2.849 -9.735 6.452 1.00 97.94 109 THR A N 1
ATOM 799 C CA . THR A 1 109 ? -3.631 -10.060 7.650 1.00 97.94 109 THR A CA 1
ATOM 800 C C . THR A 1 109 ? -3.492 -8.948 8.679 1.00 97.94 109 THR A C 1
ATOM 802 O O . THR A 1 109 ? -2.377 -8.480 8.924 1.00 97.94 109 THR A O 1
ATOM 805 N N . VAL A 1 110 ? -4.592 -8.527 9.305 1.00 98.50 110 VAL A N 1
ATOM 806 C CA . VAL A 1 110 ? -4.595 -7.394 10.246 1.00 98.50 110 VAL A CA 1
ATOM 807 C C . VAL A 1 110 ? -4.976 -7.860 11.645 1.00 98.50 110 VAL A C 1
ATOM 809 O O . VAL A 1 110 ? -5.980 -8.537 11.851 1.00 98.50 110 VAL A O 1
ATOM 812 N N . THR A 1 111 ? -4.167 -7.505 12.646 1.00 98.50 111 THR A N 1
ATOM 813 C CA . THR A 1 111 ? -4.369 -7.949 14.034 1.00 98.50 111 THR A CA 1
ATOM 814 C C . THR A 1 111 ? -4.012 -6.873 15.054 1.00 98.50 111 THR A C 1
ATOM 816 O O . THR A 1 111 ? -3.089 -6.086 14.858 1.00 98.50 111 THR A O 1
ATOM 819 N N . ILE A 1 112 ? -4.713 -6.854 16.191 1.00 98.62 112 ILE A N 1
ATOM 820 C CA . ILE A 1 112 ? -4.282 -6.100 17.377 1.00 98.62 112 ILE A CA 1
ATOM 821 C C . ILE A 1 112 ? -3.301 -6.985 18.147 1.00 98.62 112 ILE A C 1
ATOM 823 O O . ILE A 1 112 ? -3.659 -8.075 18.590 1.00 98.62 112 ILE A O 1
ATOM 827 N N . ILE A 1 113 ? -2.065 -6.519 18.317 1.00 98.44 113 ILE A N 1
ATOM 828 C CA . ILE A 1 113 ? -0.998 -7.292 18.974 1.00 98.44 113 ILE A CA 1
ATOM 829 C C . ILE A 1 113 ? -0.635 -6.762 20.365 1.00 98.44 113 ILE A C 1
ATOM 831 O O . ILE A 1 113 ? 0.053 -7.443 21.126 1.00 98.44 113 ILE A O 1
ATOM 835 N N . ASN A 1 114 ? -1.062 -5.542 20.707 1.00 98.50 114 ASN A N 1
ATOM 836 C CA . ASN A 1 114 ? -0.829 -4.935 22.016 1.00 98.50 114 ASN A CA 1
ATOM 837 C C . ASN A 1 114 ? -1.844 -3.815 22.302 1.00 98.50 114 ASN A C 1
ATOM 839 O O . ASN A 1 114 ? -2.513 -3.334 21.390 1.00 98.50 114 ASN A O 1
ATOM 843 N N . GLY A 1 115 ? -1.933 -3.376 23.560 1.00 97.81 115 GLY A N 1
ATOM 844 C CA . GLY A 1 115 ? -2.817 -2.281 23.980 1.00 97.81 115 GLY A CA 1
ATOM 845 C C . GLY A 1 115 ? -4.263 -2.686 24.269 1.00 97.81 115 GLY A C 1
ATOM 846 O O . GLY A 1 115 ? -5.034 -1.853 24.730 1.00 97.81 115 GLY A O 1
ATOM 847 N N . ASP A 1 116 ? -4.605 -3.959 24.054 1.00 97.56 116 ASP A N 1
ATOM 848 C CA . ASP A 1 116 ? -5.909 -4.540 24.377 1.00 97.56 116 ASP A CA 1
ATOM 849 C C . ASP A 1 116 ? -5.763 -5.877 25.134 1.00 97.56 116 ASP A C 1
ATOM 851 O O . ASP A 1 116 ? -6.007 -6.955 24.590 1.00 97.56 116 ASP A O 1
ATOM 855 N N . PRO A 1 117 ? -5.309 -5.856 26.399 1.00 96.00 117 PRO A N 1
ATOM 856 C CA . PRO A 1 117 ? -5.009 -7.080 27.146 1.00 96.00 117 PRO A CA 1
ATOM 857 C C . PRO A 1 117 ? -6.244 -7.941 27.459 1.00 96.00 117 PRO A C 1
ATOM 859 O O . PRO A 1 117 ? -6.089 -9.109 27.818 1.00 96.00 117 PRO A O 1
ATOM 862 N N . ASN A 1 118 ? -7.450 -7.375 27.357 1.00 96.12 118 ASN A N 1
ATOM 863 C CA . ASN A 1 118 ? -8.709 -8.046 27.680 1.00 96.12 118 ASN A CA 1
ATOM 864 C C . ASN A 1 118 ? -9.553 -8.376 26.438 1.00 96.12 118 ASN A C 1
ATOM 866 O O . ASN A 1 118 ? -10.650 -8.911 26.586 1.00 96.12 118 ASN A O 1
ATOM 870 N N . ASN A 1 119 ? -9.047 -8.097 25.230 1.00 97.56 119 ASN A N 1
ATOM 871 C CA . ASN A 1 119 ? -9.786 -8.220 23.971 1.00 97.56 119 ASN A CA 1
ATOM 872 C C . ASN A 1 119 ? -11.115 -7.438 24.001 1.00 97.56 119 ASN A C 1
ATOM 874 O O . ASN A 1 119 ? -12.166 -7.971 23.640 1.00 97.56 119 ASN A O 1
ATOM 878 N N . ALA A 1 120 ? -11.089 -6.193 24.478 1.00 98.31 120 ALA A N 1
ATOM 879 C CA . ALA A 1 120 ? -12.219 -5.271 24.442 1.00 98.31 120 ALA A CA 1
ATOM 880 C C . ALA A 1 120 ? -12.618 -4.913 23.000 1.00 98.31 120 ALA A C 1
ATOM 882 O O . ALA A 1 120 ? -13.794 -4.646 22.735 1.00 98.31 120 ALA A O 1
ATOM 883 N N . PHE A 1 121 ? -11.669 -4.970 22.062 1.00 98.75 121 PHE A N 1
ATOM 884 C CA . PHE A 1 121 ? -11.845 -4.651 20.652 1.00 98.75 121 PHE A CA 1
ATOM 885 C C . PHE A 1 121 ? -11.559 -5.855 19.751 1.00 98.75 121 PHE A C 1
ATOM 887 O O . PHE A 1 121 ? -10.932 -6.846 20.124 1.00 98.75 121 PHE A O 1
ATOM 894 N N . SER A 1 122 ? -12.059 -5.784 18.527 1.00 98.56 122 SER A N 1
ATOM 895 C CA . SER A 1 122 ? -11.682 -6.669 17.428 1.00 98.56 122 SER A CA 1
ATOM 896 C C . SER A 1 122 ? -11.426 -5.832 16.191 1.00 98.56 122 SER A C 1
ATOM 898 O O . SER A 1 122 ? -12.086 -4.811 16.004 1.00 98.56 122 SER A O 1
ATOM 900 N N . ILE A 1 123 ? -10.479 -6.276 15.371 1.00 98.69 123 ILE A N 1
ATOM 901 C CA . ILE A 1 123 ? -10.178 -5.717 14.055 1.00 98.69 123 ILE A CA 1
ATOM 902 C C . ILE A 1 123 ? -10.274 -6.842 13.025 1.00 98.69 123 ILE A C 1
ATOM 904 O O . ILE A 1 123 ? -9.918 -7.980 13.344 1.00 98.69 123 ILE A O 1
ATOM 908 N N . ASP A 1 124 ? -10.783 -6.548 11.835 1.00 97.88 124 ASP A N 1
ATOM 909 C CA . ASP A 1 124 ? -10.728 -7.466 10.698 1.00 97.88 124 ASP A CA 1
ATOM 910 C C . ASP A 1 124 ? -9.639 -7.068 9.687 1.00 97.88 124 ASP A C 1
ATOM 912 O O . ASP A 1 124 ? -8.994 -6.028 9.824 1.00 97.88 124 ASP A O 1
ATOM 916 N N . ASP A 1 125 ? -9.432 -7.900 8.663 1.00 96.56 125 ASP A N 1
ATOM 917 C CA . ASP A 1 125 ? -8.406 -7.679 7.631 1.00 96.56 125 ASP A CA 1
ATOM 918 C C . ASP A 1 125 ? -8.672 -6.430 6.766 1.00 96.56 125 ASP A C 1
ATOM 920 O O . ASP A 1 125 ? -7.774 -5.940 6.085 1.00 96.56 125 ASP A O 1
ATOM 924 N N . ASN A 1 126 ? -9.887 -5.874 6.818 1.00 95.50 126 ASN A N 1
ATOM 925 C CA . ASN A 1 126 ? -10.234 -4.615 6.164 1.00 95.50 126 ASN A CA 1
ATOM 926 C C . ASN A 1 126 ? -9.886 -3.391 7.029 1.00 95.50 126 ASN A C 1
ATOM 928 O O . ASN A 1 126 ? -10.034 -2.260 6.564 1.00 95.50 126 ASN A O 1
ATOM 932 N N . GLY A 1 127 ? -9.426 -3.603 8.265 1.00 97.31 127 GLY A N 1
ATOM 933 C CA . GLY A 1 127 ? -9.115 -2.548 9.220 1.00 97.31 127 GLY A CA 1
ATOM 934 C C . GLY A 1 127 ? -10.331 -2.031 9.990 1.00 97.31 127 GLY A C 1
ATOM 935 O O . GLY A 1 127 ? -10.20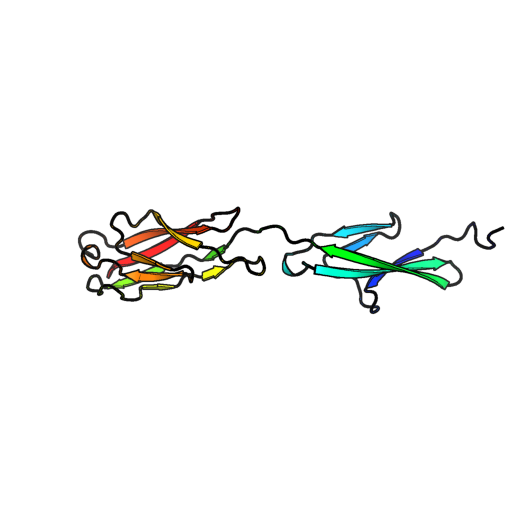8 -1.015 10.680 1.00 97.31 127 GLY A O 1
ATOM 936 N N . ASP A 1 128 ? -11.492 -2.692 9.907 1.00 98.31 128 ASP A N 1
ATOM 937 C CA . ASP A 1 128 ? -12.696 -2.284 10.630 1.00 98.31 128 ASP A CA 1
ATOM 938 C C . ASP A 1 128 ? -12.608 -2.709 12.100 1.00 98.31 128 ASP A C 1
ATOM 940 O O . ASP A 1 128 ? -12.431 -3.884 12.430 1.00 98.31 128 ASP A O 1
ATOM 944 N N . ILE A 1 129 ? -12.765 -1.744 13.008 1.00 98.75 129 ILE A N 1
ATOM 945 C CA . ILE A 1 129 ? -12.658 -1.949 14.452 1.00 98.75 129 ILE A CA 1
ATOM 946 C C . ILE A 1 129 ? -14.049 -1.970 15.080 1.00 98.75 129 ILE A C 1
ATOM 948 O O . ILE A 1 129 ? -14.858 -1.052 14.907 1.00 98.75 129 ILE A O 1
ATOM 952 N N . THR A 1 130 ? -14.318 -2.997 15.885 1.00 98.81 130 THR A N 1
ATOM 953 C CA . THR A 1 130 ? -15.579 -3.165 16.618 1.00 98.81 130 THR A CA 1
ATOM 954 C C . THR A 1 130 ? -15.348 -3.447 18.097 1.00 98.81 130 THR A C 1
ATOM 956 O O . THR A 1 130 ? -14.295 -3.935 18.507 1.00 98.81 130 THR A O 1
ATOM 959 N N . VAL A 1 131 ? -16.354 -3.146 18.919 1.00 98.81 131 VAL A N 1
ATOM 960 C CA . VAL A 1 131 ? -16.377 -3.544 20.331 1.00 98.81 131 VAL A CA 1
ATOM 961 C C . VAL A 1 131 ? -16.597 -5.049 20.423 1.00 98.81 131 VAL A C 1
ATOM 963 O O . VAL A 1 131 ? -17.663 -5.542 20.057 1.00 98.81 131 VAL A O 1
ATOM 966 N N . ASN A 1 132 ? -15.630 -5.782 20.957 1.00 98.62 132 ASN A N 1
ATOM 967 C CA . ASN A 1 132 ? -15.755 -7.215 21.200 1.00 98.62 132 ASN A CA 1
ATOM 968 C C . ASN A 1 132 ? -16.389 -7.502 22.565 1.00 98.62 132 ASN A C 1
ATOM 970 O O . ASN A 1 132 ? -17.323 -8.302 22.660 1.00 98.62 132 ASN A O 1
ATOM 974 N N . ASP A 1 133 ? -15.945 -6.795 23.607 1.00 98.25 133 ASP A N 1
ATOM 975 C CA . ASP A 1 133 ? -16.474 -6.943 24.961 1.00 98.25 133 ASP A CA 1
ATOM 976 C C . ASP A 1 133 ? -16.618 -5.588 25.665 1.00 98.25 133 ASP A C 1
ATOM 978 O O . ASP A 1 133 ? -15.662 -4.991 26.161 1.00 98.25 133 ASP A O 1
ATOM 982 N N . LYS A 1 134 ? -17.867 -5.120 25.743 1.00 97.88 134 LYS A N 1
ATOM 983 C CA . LYS A 1 134 ? -18.249 -3.861 26.386 1.00 97.88 134 LYS A CA 1
ATOM 984 C C . LYS A 1 134 ? -17.915 -3.786 27.872 1.00 97.88 134 LYS A C 1
ATOM 986 O O . LYS A 1 134 ? -17.942 -2.697 28.425 1.00 97.88 134 LYS A O 1
ATOM 991 N N . THR A 1 135 ? -17.695 -4.911 28.555 1.00 97.50 135 THR A N 1
ATOM 992 C CA . THR A 1 135 ? -17.483 -4.902 30.013 1.00 97.50 135 THR A CA 1
ATOM 993 C C . THR A 1 135 ? -16.147 -4.284 30.416 1.00 97.50 135 THR A C 1
ATOM 995 O O . THR A 1 135 ? -15.963 -3.959 31.586 1.00 97.50 135 THR A O 1
ATOM 998 N N . TYR A 1 136 ? -15.257 -4.079 29.445 1.00 97.19 136 TYR A N 1
ATOM 999 C CA . TYR A 1 136 ? -13.976 -3.400 29.608 1.00 97.19 136 TYR A CA 1
ATOM 1000 C C . TYR A 1 136 ? -14.006 -1.928 29.178 1.00 97.19 136 TYR A C 1
ATOM 1002 O O . TYR A 1 136 ? -12.990 -1.251 29.277 1.00 97.19 136 TYR A O 1
ATOM 1010 N N . LEU A 1 137 ? -15.153 -1.421 28.716 1.00 97.25 137 LEU A N 1
ATOM 1011 C CA . LEU A 1 137 ? -15.340 -0.009 28.402 1.00 97.25 137 LEU A CA 1
ATOM 1012 C C . LEU A 1 137 ? -15.876 0.698 29.650 1.00 97.25 137 LEU A C 1
ATOM 1014 O O . LEU A 1 137 ? -17.083 0.772 29.865 1.00 97.25 137 LEU A O 1
ATOM 1018 N N . ASP A 1 138 ? -14.963 1.154 30.498 1.00 96.56 138 ASP A N 1
ATOM 1019 C CA . ASP A 1 138 ? -15.278 1.848 31.748 1.00 96.56 138 ASP A CA 1
ATOM 1020 C C . ASP A 1 138 ? -14.408 3.101 31.851 1.00 96.56 138 ASP A C 1
ATOM 1022 O O . ASP A 1 138 ? -13.200 3.004 32.091 1.00 96.56 138 ASP A O 1
ATOM 1026 N N . TYR A 1 139 ? -15.015 4.274 31.651 1.00 97.00 139 TYR A N 1
ATOM 1027 C CA . TYR A 1 139 ? -14.304 5.550 31.609 1.00 97.00 139 TYR A CA 1
ATOM 1028 C C . TYR A 1 139 ? -13.605 5.866 32.937 1.00 97.00 139 TYR A C 1
ATOM 1030 O O . TYR A 1 139 ? -12.530 6.470 32.949 1.00 97.00 139 TYR A O 1
ATOM 1038 N N . GLU A 1 140 ? -14.174 5.440 34.068 1.00 97.56 140 GLU A N 1
ATOM 1039 C CA . GLU A 1 140 ? -13.559 5.652 35.377 1.00 97.56 140 GLU A CA 1
ATOM 1040 C C . GLU A 1 140 ? -12.287 4.818 35.582 1.00 97.56 140 GLU A C 1
ATOM 1042 O O . GLU A 1 140 ? -11.418 5.209 36.371 1.00 97.56 140 GLU A O 1
ATOM 1047 N N . THR A 1 141 ? -12.175 3.687 34.884 1.00 95.25 141 THR A N 1
ATOM 1048 C CA . THR A 1 141 ? -11.030 2.774 34.973 1.00 95.25 141 THR A CA 1
ATOM 1049 C C . THR A 1 141 ? -9.983 3.071 33.900 1.00 95.25 141 THR A C 1
ATOM 1051 O O . THR A 1 141 ? -8.791 3.138 34.210 1.00 95.25 141 THR A O 1
ATOM 1054 N N . GLU A 1 142 ? -10.409 3.265 32.653 1.00 94.88 142 GLU A N 1
ATOM 1055 C CA . GLU A 1 142 ? -9.535 3.461 31.500 1.00 94.88 142 GLU A CA 1
ATOM 1056 C C . GLU A 1 142 ? -10.187 4.407 30.484 1.00 94.88 142 GLU A C 1
ATOM 1058 O O . GLU A 1 142 ? -11.114 4.064 29.755 1.00 94.88 142 GLU A O 1
ATOM 1063 N N . THR A 1 143 ? -9.675 5.636 30.417 1.00 97.56 143 THR A N 1
ATOM 1064 C CA . THR A 1 143 ? -10.224 6.685 29.546 1.00 97.56 143 THR A CA 1
ATOM 1065 C C . THR A 1 143 ? -9.769 6.562 28.091 1.00 97.56 143 THR A C 1
ATOM 1067 O O . THR A 1 143 ? -10.242 7.306 27.235 1.00 97.56 143 THR A O 1
ATOM 1070 N N . SER A 1 144 ? -8.791 5.704 27.793 1.00 97.69 144 SER A N 1
ATOM 1071 C CA . SER A 1 144 ? -8.255 5.550 26.441 1.00 97.69 144 SER A CA 1
ATOM 1072 C C . SER A 1 144 ? -7.508 4.238 26.262 1.00 97.69 144 SER A C 1
ATOM 1074 O O . SER A 1 144 ? -6.687 3.892 27.109 1.00 97.69 144 SER A O 1
ATOM 1076 N N . PHE A 1 145 ? -7.668 3.620 25.098 1.00 98.44 145 PHE A N 1
ATOM 1077 C CA . PHE A 1 145 ? -6.865 2.488 24.651 1.00 98.44 145 PHE A CA 1
ATOM 1078 C C . PHE A 1 145 ? -5.880 2.945 23.579 1.00 98.44 145 PHE A C 1
ATOM 1080 O O . PHE A 1 145 ? -6.250 3.671 22.658 1.00 98.44 145 PHE A O 1
ATOM 1087 N N . THR A 1 146 ? -4.620 2.527 23.697 1.00 98.50 146 THR A N 1
ATOM 1088 C CA . THR A 1 146 ? -3.586 2.747 22.672 1.00 98.50 146 THR A CA 1
ATOM 1089 C C . THR A 1 146 ? -3.209 1.397 22.085 1.00 98.50 146 THR A C 1
ATOM 1091 O O . THR A 1 146 ? -2.368 0.689 22.636 1.00 98.50 146 THR A O 1
ATOM 1094 N N . LEU A 1 147 ? -3.872 1.028 20.995 1.00 98.69 147 LEU A N 1
ATOM 1095 C CA . LEU A 1 147 ? -3.719 -0.258 20.331 1.00 98.69 147 LEU A CA 1
ATOM 1096 C C . LEU A 1 147 ? -2.490 -0.240 19.428 1.00 98.69 147 LEU A C 1
ATOM 1098 O O . LEU A 1 147 ? -2.301 0.696 18.656 1.00 98.69 147 LEU A O 1
ATOM 1102 N N . THR A 1 148 ? -1.681 -1.294 19.485 1.00 98.62 148 THR A N 1
ATOM 1103 C CA . THR A 1 148 ? -0.696 -1.578 18.437 1.00 98.62 148 THR A CA 1
ATOM 1104 C C . THR A 1 148 ? -1.320 -2.559 17.462 1.00 98.62 148 THR A C 1
ATOM 1106 O O . THR A 1 148 ? -1.590 -3.707 17.827 1.00 98.62 148 THR A O 1
ATOM 1109 N N . VAL A 1 149 ? -1.546 -2.100 16.236 1.00 98.69 149 VAL A N 1
ATOM 1110 C CA . VAL A 1 149 ? -2.077 -2.906 15.139 1.00 98.69 149 VAL A CA 1
ATOM 1111 C C . VAL A 1 149 ? -0.924 -3.344 14.248 1.00 98.69 149 VAL A C 1
ATOM 1113 O O . VAL A 1 149 ? -0.013 -2.563 13.981 1.00 98.69 149 VAL A O 1
ATOM 1116 N N . GLN A 1 150 ? -0.957 -4.594 13.805 1.00 98.62 150 GLN A N 1
ATOM 1117 C CA . GLN A 1 150 ? -0.026 -5.182 12.855 1.00 98.62 150 GLN A CA 1
ATOM 1118 C C . GLN A 1 150 ? -0.768 -5.558 11.576 1.00 98.62 150 GLN A C 1
ATOM 1120 O O . GLN A 1 150 ? -1.814 -6.198 11.651 1.00 98.62 150 GLN A O 1
ATOM 1125 N N . ALA A 1 151 ? -0.189 -5.208 10.431 1.00 98.50 151 ALA A N 1
ATOM 1126 C CA . ALA A 1 151 ? -0.539 -5.749 9.125 1.00 98.50 151 ALA A CA 1
ATOM 1127 C C . ALA A 1 151 ? 0.620 -6.649 8.698 1.00 98.50 151 ALA A C 1
ATOM 1129 O O . ALA A 1 151 ? 1.770 -6.214 8.749 1.00 98.50 151 ALA A O 1
ATOM 1130 N N . ALA A 1 152 ? 0.346 -7.904 8.363 1.00 97.94 152 ALA A N 1
ATOM 1131 C CA . ALA A 1 152 ? 1.372 -8.884 8.030 1.00 97.94 152 ALA A CA 1
ATOM 1132 C C . ALA A 1 152 ? 1.045 -9.618 6.733 1.00 97.94 152 ALA A C 1
ATOM 1134 O O . ALA A 1 152 ? -0.061 -10.146 6.581 1.00 97.94 152 ALA A O 1
ATOM 1135 N N . ASP A 1 153 ? 2.033 -9.679 5.850 1.00 96.44 153 ASP A N 1
ATOM 1136 C CA . ASP A 1 153 ? 2.030 -10.471 4.625 1.00 96.44 153 ASP A CA 1
ATOM 1137 C C . ASP A 1 153 ? 2.956 -11.702 4.793 1.00 96.44 153 ASP A C 1
ATOM 1139 O O . ASP A 1 153 ? 3.154 -12.217 5.903 1.00 96.44 153 ASP A O 1
ATOM 1143 N N . SER A 1 154 ? 3.516 -12.211 3.692 1.00 93.88 154 SER A N 1
ATOM 1144 C CA . SER A 1 154 ? 4.429 -13.356 3.710 1.00 93.88 154 SER A CA 1
ATOM 1145 C C . SER A 1 154 ? 5.856 -13.076 4.225 1.00 93.88 154 SER A C 1
ATOM 1147 O O . SER A 1 154 ? 6.549 -14.024 4.615 1.00 93.88 154 SER A O 1
ATOM 1149 N N . GLU A 1 155 ? 6.302 -11.818 4.256 1.00 96.06 155 GLU A N 1
ATOM 1150 C CA . GLU A 1 155 ? 7.690 -11.414 4.526 1.00 96.06 155 GLU A CA 1
ATOM 1151 C C . GLU A 1 155 ? 7.818 -10.283 5.566 1.00 96.06 155 GLU A C 1
ATOM 1153 O O . GLU A 1 155 ? 8.722 -10.308 6.412 1.00 96.06 155 GLU A O 1
ATOM 1158 N N . PHE A 1 156 ? 6.906 -9.320 5.554 1.00 97.25 156 PHE A N 1
ATOM 1159 C CA . PHE A 1 156 ? 6.868 -8.138 6.395 1.00 97.25 156 PHE A CA 1
ATOM 1160 C C . PHE A 1 156 ? 5.671 -8.146 7.348 1.00 97.25 156 PHE A C 1
ATOM 1162 O O . PHE A 1 156 ? 4.603 -8.699 7.104 1.00 97.25 156 PHE A O 1
ATOM 1169 N N . SER A 1 157 ? 5.861 -7.490 8.490 1.00 97.94 157 SER A N 1
ATOM 1170 C CA . SER A 1 157 ? 4.826 -7.375 9.518 1.00 97.94 157 SER A CA 1
ATOM 1171 C C . SER A 1 157 ? 4.848 -5.999 10.203 1.00 97.94 157 SER A C 1
ATOM 1173 O O . SER A 1 157 ? 5.085 -5.927 11.422 1.00 97.94 157 SER A O 1
ATOM 1175 N N . PRO A 1 158 ? 4.723 -4.894 9.442 1.00 98.31 158 PRO A N 1
ATOM 1176 C CA . PRO A 1 158 ? 4.724 -3.541 9.987 1.00 98.31 158 PRO A CA 1
ATOM 1177 C C . PRO A 1 158 ? 3.602 -3.327 11.003 1.00 98.31 158 PRO A C 1
ATOM 1179 O O . PRO A 1 158 ? 2.593 -4.031 11.033 1.00 98.31 158 PRO A O 1
ATOM 1182 N N . THR A 1 159 ? 3.802 -2.332 11.861 1.00 98.50 159 THR A N 1
ATOM 1183 C CA . THR A 1 159 ? 2.866 -1.989 12.930 1.00 98.50 159 THR A CA 1
ATOM 1184 C C . THR A 1 159 ? 2.612 -0.494 12.963 1.00 98.50 159 THR A C 1
ATOM 1186 O O . THR A 1 159 ? 3.549 0.274 12.740 1.00 98.50 159 THR A O 1
ATOM 1189 N N . ASP A 1 160 ? 1.410 -0.094 13.362 1.00 98.56 160 ASP A N 1
ATOM 1190 C CA . ASP A 1 160 ? 1.074 1.295 13.676 1.00 98.56 160 ASP A CA 1
ATOM 1191 C C . ASP A 1 160 ? 0.142 1.379 14.899 1.00 98.56 160 ASP A C 1
ATOM 1193 O O . ASP A 1 160 ? -0.284 0.363 15.458 1.00 98.56 160 ASP A O 1
ATOM 1197 N N . THR A 1 161 ? -0.120 2.594 15.373 1.00 98.38 161 THR A N 1
ATOM 1198 C CA . THR A 1 161 ? -0.897 2.860 16.585 1.00 98.38 161 THR A CA 1
ATOM 1199 C C . THR A 1 161 ? -2.293 3.378 16.266 1.00 98.38 161 THR A C 1
ATOM 1201 O O . THR A 1 161 ? -2.448 4.336 15.517 1.00 98.38 161 THR A O 1
ATOM 1204 N N . VAL A 1 162 ? -3.303 2.812 16.927 1.00 98.75 162 VAL A N 1
ATOM 1205 C CA . VAL A 1 162 ? -4.681 3.321 16.926 1.00 98.75 162 VAL A CA 1
ATOM 1206 C C . VAL A 1 162 ? -5.057 3.744 18.337 1.00 98.75 162 VAL A C 1
ATOM 1208 O O . VAL A 1 162 ? -4.837 2.999 19.291 1.00 98.75 162 VAL A O 1
ATOM 1211 N N . ILE A 1 163 ? -5.636 4.931 18.489 1.00 98.69 163 ILE A N 1
ATOM 1212 C CA . ILE A 1 163 ? -6.066 5.443 19.793 1.00 98.69 163 ILE A CA 1
ATOM 1213 C C . ILE A 1 163 ? -7.589 5.453 19.847 1.00 98.69 163 ILE A C 1
ATOM 1215 O O . ILE A 1 163 ? -8.246 6.004 18.972 1.00 98.69 163 ILE A O 1
ATOM 1219 N N . ILE A 1 164 ? -8.173 4.887 20.897 1.00 98.69 164 ILE A N 1
ATOM 1220 C CA . ILE A 1 164 ? -9.618 4.932 21.133 1.00 98.69 164 ILE A CA 1
ATOM 1221 C C . ILE A 1 164 ? -9.841 5.651 22.454 1.00 98.69 164 ILE A C 1
ATOM 1223 O O . ILE A 1 164 ? -9.526 5.113 23.511 1.00 98.69 164 ILE A O 1
ATOM 1227 N N . ASN A 1 165 ? -10.375 6.868 22.399 1.00 98.50 165 ASN A N 1
ATOM 1228 C CA . ASN A 1 165 ? -10.757 7.611 23.596 1.00 98.50 165 ASN A CA 1
ATOM 1229 C C . ASN A 1 165 ? -12.146 7.166 24.051 1.00 98.50 165 ASN A C 1
ATOM 1231 O O . ASN A 1 165 ? -13.085 7.164 23.255 1.00 98.50 165 ASN A O 1
ATOM 1235 N N . ILE A 1 166 ? -12.279 6.818 25.324 1.00 98.38 166 ILE A N 1
ATOM 1236 C CA . ILE A 1 166 ? -13.564 6.485 25.931 1.00 98.38 166 ILE A CA 1
ATOM 1237 C C . ILE A 1 166 ? -14.248 7.780 26.378 1.00 98.38 166 ILE A C 1
ATOM 1239 O O . ILE A 1 166 ? -13.576 8.702 26.846 1.00 98.38 166 ILE A O 1
ATOM 1243 N N . THR A 1 167 ? -15.565 7.875 26.190 1.00 96.44 167 THR A N 1
ATOM 1244 C CA . THR A 1 167 ? -16.369 9.076 26.498 1.00 96.44 167 THR A CA 1
ATOM 1245 C C . THR A 1 167 ? -17.674 8.766 27.209 1.00 96.44 167 THR A C 1
ATOM 1247 O O . THR A 1 167 ? -18.187 7.640 27.011 1.00 96.44 167 THR A O 1
#

pLDDT: mean 94.91, std 7.58, range [51.53, 98.81]

Secondary structure (DSSP, 8-state):
--TTTT---EEEEEETTSPPPPTTEEEETTTTEEEE---GGG-EEEEEEEEEE-TTS-EEEEEEEEEE---PPPPEEE--EEEE-TTPPTT-EEEE-EEE--STT---EEEEEES-TT--EEE-TT-EEEES-GGG--TTT-SEEEEEEEEE-SS---EEEEEEEE-

Foldseek 3Di:
DPPCVPWDKFKDKDFPVRHRDPPQWDADRVVRDIGGDDDLVRAAKTKMKMWIATPVRDIDIDIDIDGDHDDFDAKDKDAEEFEDELQDDFFAWTDFIDIDGSDVPWQWFKAFPDQCPPCQWGAGSRRTITGHDSVPSDCVVDQKTWTWMWTDTPPDIDIDIYMYGYD

InterPro domains:
  IPR002126 Cadherin-like [PF00028] (81-166)
  IPR002126 Cadherin-like [PS50268] (76-166)
  IPR006644 Dystroglycan-type cadherin-like [SM00736] (2-75)
  IPR013783 Immunoglobulin-like fold [G3DSA:2.60.40.10] (1-73)
  IPR015919 Cadherin-like superfamily [SSF49313] (5-73)
  IPR015919 Cadherin-like superfamily [SSF49313] (74-166)
  IPR039808 Cadherin [PTHR24027] (47-167)

Organism: NCBI:txid890399

Radius of gyration: 27.86 Å; chains: 1; bounding box: 58×23×82 Å

Sequence (167 aa):
EDVDANDILTYTATLTNGNVLPAWLTFTPISRNFGGTPLNSDVGVVSIRVTAEDQSVESVSDDFSLTVINVNDAPTIEGDTFSLPENSNNGTAVGSISVNDQDEGDVPTVTIINGDPNNAFSIDDNGDITVNDKTYLDYETETSFTLTVQAADSEFSPTDTVIINIT